Protein AF-A0A959KER2-F1 (afdb_monomer)

Solvent-accessible surface area (backbone atoms only — not comparable to full-atom values): 3899 Å² total; per-residue (Å²): 110,68,51,33,54,48,18,55,52,50,45,54,26,55,78,66,67,38,92,82,34,75,88,67,46,66,67,57,30,47,52,32,32,64,78,48,34,79,88,51,96,82,40,63,54,58,52,50,47,55,52,50,53,51,51,44,53,51,52,55,55,54,62,70,73,75,120

Sequence (67 aa):
NFRFAAAVASFGMLLRNSSFKGDSSFDEVLTLARGAKGSDPHGYRREFIELVELAQSLASSTTAKTN

Secondary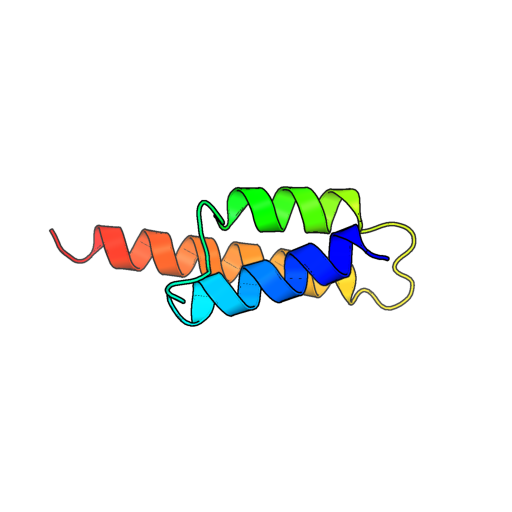 structure (DSSP, 8-state):
-HHHHHHHHHHHHHHTT-TT-TT--HHHHHHHHHHT----TTSHHHHHHHHHHHHHHHHHHHHHTT-

Structure (mmCIF, N/CA/C/O backbone):
data_AF-A0A959KER2-F1
#
_entry.id   AF-A0A959KER2-F1
#
loop_
_atom_site.group_PDB
_atom_site.id
_atom_site.type_symbol
_atom_site.label_atom_id
_atom_site.label_alt_id
_atom_site.label_comp_id
_atom_site.label_asym_id
_atom_site.label_e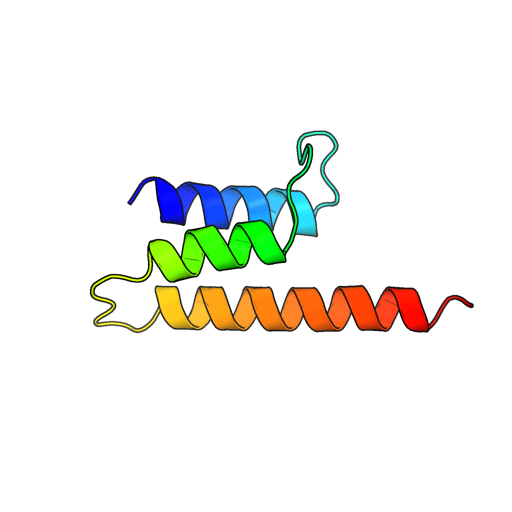ntity_id
_atom_site.label_seq_id
_atom_site.pdbx_PDB_ins_code
_atom_site.Cartn_x
_atom_site.Cartn_y
_atom_site.Cartn_z
_atom_site.occupancy
_atom_site.B_iso_or_equiv
_atom_site.auth_seq_id
_atom_site.auth_comp_id
_atom_site.auth_asym_id
_atom_site.auth_atom_id
_atom_site.pdbx_PDB_model_num
ATOM 1 N N . ASN A 1 1 ? 7.923 4.687 -8.871 1.00 72.19 1 ASN A N 1
ATOM 2 C CA . ASN A 1 1 ? 8.404 4.723 -7.471 1.00 72.19 1 ASN A CA 1
ATOM 3 C C . ASN A 1 1 ? 7.489 5.499 -6.533 1.00 72.19 1 ASN A C 1
ATOM 5 O O . ASN A 1 1 ? 6.929 4.850 -5.663 1.00 72.19 1 ASN A O 1
ATOM 9 N N . PHE A 1 2 ? 7.225 6.796 -6.734 1.00 90.69 2 PHE A N 1
ATOM 10 C CA . PHE A 1 2 ? 6.353 7.576 -5.830 1.00 90.69 2 PHE A CA 1
ATOM 11 C C . PHE A 1 2 ? 4.948 6.995 -5.609 1.00 90.69 2 PHE A C 1
ATOM 13 O O . PHE A 1 2 ? 4.510 6.898 -4.472 1.00 90.69 2 PHE A O 1
ATOM 20 N N . ARG A 1 3 ? 4.281 6.513 -6.667 1.00 93.50 3 ARG A N 1
ATOM 21 C CA . ARG A 1 3 ? 2.944 5.894 -6.563 1.00 93.50 3 ARG A CA 1
ATOM 22 C C . ARG A 1 3 ? 2.900 4.669 -5.641 1.00 93.50 3 ARG A C 1
ATOM 24 O O . ARG A 1 3 ? 1.953 4.501 -4.888 1.00 93.50 3 ARG A O 1
ATOM 31 N N . PHE A 1 4 ? 3.942 3.839 -5.664 1.00 94.81 4 PHE A N 1
ATOM 32 C CA . PHE A 1 4 ? 4.005 2.661 -4.798 1.00 94.81 4 PHE A CA 1
ATOM 33 C C . PHE A 1 4 ? 4.340 3.028 -3.353 1.00 94.81 4 PHE A C 1
ATOM 35 O O . PHE A 1 4 ? 3.735 2.491 -2.438 1.00 94.81 4 PHE A O 1
ATOM 42 N N . ALA A 1 5 ? 5.263 3.971 -3.143 1.00 95.81 5 ALA A N 1
ATOM 43 C CA . ALA A 1 5 ? 5.551 4.479 -1.803 1.00 95.81 5 ALA A CA 1
ATOM 44 C C . ALA A 1 5 ? 4.306 5.125 -1.168 1.00 95.81 5 ALA A C 1
ATOM 46 O O . ALA A 1 5 ? 4.026 4.882 0.002 1.00 95.81 5 ALA A O 1
ATOM 47 N N . ALA A 1 6 ? 3.525 5.870 -1.959 1.00 95.19 6 ALA A N 1
ATOM 48 C CA . ALA A 1 6 ? 2.234 6.405 -1.538 1.00 95.19 6 ALA A CA 1
ATOM 49 C C . ALA A 1 6 ? 1.258 5.283 -1.151 1.00 95.19 6 A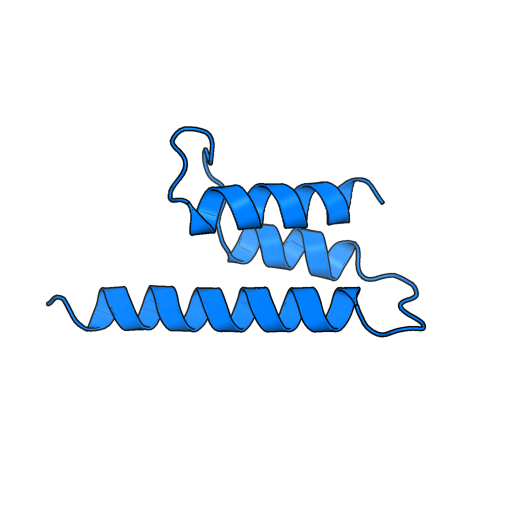LA A C 1
ATOM 51 O O . ALA A 1 6 ? 0.685 5.342 -0.070 1.00 95.19 6 ALA A O 1
ATOM 52 N N . ALA A 1 7 ? 1.145 4.219 -1.957 1.00 96.44 7 ALA A N 1
ATOM 53 C CA . ALA A 1 7 ? 0.312 3.061 -1.620 1.00 96.44 7 ALA A CA 1
ATOM 54 C C . ALA A 1 7 ? 0.712 2.419 -0.276 1.00 96.44 7 ALA A C 1
ATOM 56 O O . ALA A 1 7 ? -0.149 2.155 0.560 1.00 96.44 7 ALA A O 1
ATOM 57 N N . VAL A 1 8 ? 2.013 2.222 -0.031 1.00 96.12 8 VAL A N 1
ATOM 58 C CA . VAL A 1 8 ? 2.528 1.664 1.235 1.00 96.12 8 VAL A CA 1
ATOM 59 C C . VAL A 1 8 ? 2.214 2.580 2.424 1.00 96.12 8 VAL A C 1
ATOM 61 O O . VAL A 1 8 ? 1.770 2.103 3.468 1.00 96.12 8 VAL A O 1
ATOM 64 N N . ALA A 1 9 ? 2.405 3.893 2.274 1.00 95.88 9 ALA A N 1
ATOM 65 C CA . ALA A 1 9 ? 2.107 4.861 3.327 1.00 95.88 9 ALA A CA 1
ATOM 66 C C . ALA A 1 9 ? 0.603 4.911 3.647 1.00 95.88 9 ALA A C 1
ATOM 68 O O . ALA A 1 9 ? 0.223 4.788 4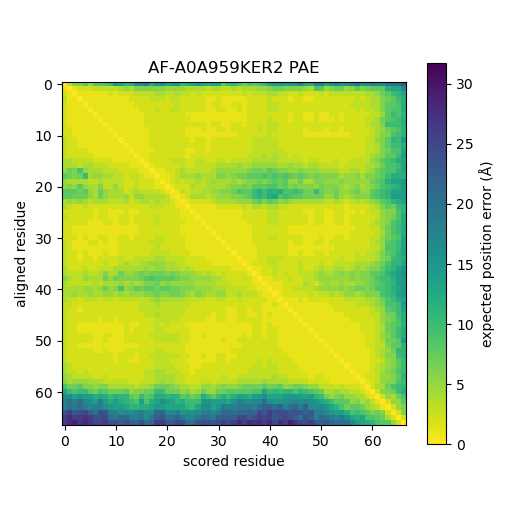.814 1.00 95.88 9 ALA A O 1
ATOM 69 N N . SER A 1 10 ? -0.252 5.015 2.625 1.00 95.38 10 SER A N 1
ATOM 70 C CA . SER A 1 10 ? -1.712 5.004 2.777 1.00 95.38 10 SER A CA 1
ATOM 71 C C . SER A 1 10 ? -2.208 3.710 3.419 1.00 95.38 10 SER A C 1
ATOM 73 O O . SER A 1 10 ? -3.037 3.756 4.327 1.00 95.38 10 SER A O 1
ATOM 75 N N . PHE A 1 11 ? -1.636 2.561 3.050 1.00 97.00 11 PHE A N 1
ATOM 76 C CA . PHE A 1 11 ? -1.939 1.287 3.702 1.00 97.00 11 PHE A CA 1
ATOM 77 C C . PHE A 1 11 ? -1.598 1.299 5.199 1.00 97.00 11 PHE A C 1
ATOM 79 O O . PHE A 1 11 ? -2.421 0.910 6.027 1.00 97.00 11 PHE A O 1
ATOM 86 N N . GLY A 1 12 ? -0.421 1.809 5.575 1.00 95.94 12 GLY A N 1
ATOM 87 C CA . GLY A 1 12 ? -0.038 1.949 6.982 1.00 95.94 12 GLY A CA 1
ATOM 88 C C . GLY A 1 12 ? -0.983 2.863 7.773 1.00 95.94 12 GLY A C 1
ATOM 89 O O . GLY A 1 12 ? -1.308 2.568 8.926 1.00 95.94 12 GLY A O 1
ATOM 90 N N . MET A 1 13 ? -1.466 3.943 7.150 1.00 95.31 13 MET A N 1
ATOM 91 C CA . MET A 1 13 ? -2.458 4.837 7.755 1.00 95.31 13 MET A CA 1
ATOM 92 C C . MET A 1 13 ? -3.811 4.148 7.965 1.00 95.31 13 MET A C 1
ATOM 94 O O . MET A 1 13 ? -4.419 4.335 9.021 1.00 95.31 13 MET A O 1
ATOM 98 N N . LEU A 1 14 ? -4.256 3.325 7.011 1.00 94.50 14 LEU A N 1
ATOM 99 C CA . LEU A 1 14 ? -5.484 2.533 7.119 1.00 94.50 14 LEU A CA 1
ATOM 100 C C . LEU A 1 14 ? -5.417 1.522 8.264 1.00 94.50 14 LEU A C 1
ATOM 102 O O . LEU A 1 14 ? -6.308 1.503 9.110 1.00 94.50 14 LEU A O 1
ATOM 106 N N . LEU A 1 15 ? -4.340 0.733 8.333 1.00 94.12 15 LEU A N 1
ATOM 107 C CA . LEU A 1 15 ? -4.167 -0.295 9.365 1.00 94.12 15 LEU A CA 1
ATOM 108 C C . LEU A 1 15 ? -4.141 0.282 10.783 1.00 94.12 15 LEU A C 1
ATOM 110 O O . LEU A 1 15 ? -4.632 -0.342 11.719 1.00 94.12 15 LEU A O 1
ATOM 114 N N . ARG A 1 16 ? -3.574 1.480 10.952 1.00 92.75 16 ARG A N 1
ATOM 115 C CA . ARG A 1 16 ? -3.539 2.175 12.247 1.00 92.75 16 ARG A CA 1
ATOM 116 C C . ARG A 1 16 ? -4.814 2.951 12.559 1.00 92.75 16 ARG A C 1
ATOM 118 O O . ARG A 1 16 ? -4.863 3.596 13.602 1.00 92.75 16 ARG A O 1
ATOM 125 N N . ASN A 1 17 ? -5.803 2.939 11.664 1.00 88.62 17 ASN A N 1
ATOM 126 C CA . ASN A 1 17 ? -6.966 3.818 11.731 1.00 88.62 17 ASN A CA 1
ATOM 127 C C . ASN A 1 17 ? -6.561 5.285 12.007 1.00 88.62 17 ASN A C 1
ATOM 129 O O . ASN A 1 17 ? -7.116 5.951 12.877 1.00 88.62 17 ASN A O 1
ATOM 133 N N . SER A 1 18 ? -5.527 5.759 11.303 1.00 91.81 18 SER A N 1
ATOM 134 C CA . SER A 1 18 ? -4.893 7.059 11.544 1.00 91.81 18 SER A CA 1
ATOM 135 C C . SER A 1 18 ? -5.869 8.218 11.337 1.00 91.81 18 SER A C 1
ATOM 137 O O . SER A 1 18 ? -6.616 8.230 10.361 1.00 91.81 18 SER A O 1
ATOM 139 N N . SER A 1 19 ? -5.791 9.251 12.179 1.00 87.94 19 SER A N 1
ATOM 140 C CA . SER A 1 19 ? -6.519 10.516 11.984 1.00 87.94 19 SER A CA 1
ATOM 141 C C . SER A 1 19 ? -6.113 11.251 10.703 1.00 87.94 19 SER A C 1
ATOM 143 O O . SER A 1 19 ? -6.871 12.066 10.190 1.00 87.94 19 SER A O 1
ATOM 145 N N . PHE A 1 20 ? -4.927 10.952 10.168 1.00 88.88 20 PHE A N 1
ATOM 146 C CA . PHE A 1 20 ? -4.393 11.553 8.945 1.00 88.88 20 PHE A CA 1
ATOM 147 C C . PHE A 1 20 ? -4.670 10.724 7.689 1.00 88.88 20 PHE A C 1
ATOM 149 O O . PHE A 1 20 ? -4.195 11.078 6.616 1.00 88.88 20 PHE A O 1
ATOM 156 N N . LYS A 1 21 ? -5.423 9.619 7.798 1.00 85.50 21 LYS A N 1
ATOM 157 C CA . LYS A 1 21 ? -5.727 8.768 6.638 1.00 85.50 21 LYS A CA 1
ATOM 158 C C . LYS A 1 21 ? -6.570 9.493 5.577 1.00 85.50 21 LYS A C 1
ATOM 160 O O . LYS A 1 21 ? -6.559 9.070 4.426 1.00 85.50 21 LYS A O 1
ATOM 165 N N . GLY A 1 22 ? -7.260 10.577 5.945 1.00 88.19 22 GLY A N 1
ATOM 166 C CA . GLY A 1 22 ? -8.152 11.306 5.043 1.00 88.19 22 GLY A CA 1
ATOM 167 C C . GLY A 1 22 ? -9.185 10.363 4.427 1.00 88.19 22 GLY A C 1
ATOM 168 O O . GLY A 1 22 ? -9.745 9.524 5.134 1.00 88.19 22 GLY A O 1
ATOM 169 N N . ASP A 1 23 ? -9.344 10.453 3.109 1.00 84.44 23 ASP A N 1
ATOM 170 C CA . ASP A 1 23 ? -10.243 9.603 2.320 1.00 84.44 23 ASP A CA 1
ATOM 171 C C . ASP A 1 23 ? -9.591 8.293 1.844 1.00 84.44 23 ASP A C 1
ATOM 173 O O . ASP A 1 23 ? -10.168 7.577 1.023 1.00 84.44 23 ASP A O 1
ATOM 177 N N . SER A 1 24 ? -8.399 7.954 2.364 1.00 88.44 24 SER A N 1
ATOM 178 C CA . SER A 1 24 ? -7.704 6.721 1.983 1.00 88.44 24 SER A CA 1
ATOM 179 C C . SER A 1 24 ? -8.615 5.515 2.193 1.00 88.44 24 SER A C 1
ATOM 181 O O . SER A 1 24 ? -9.198 5.336 3.266 1.00 88.44 24 SER A O 1
ATOM 183 N N . SER A 1 25 ? -8.675 4.649 1.186 1.00 94.62 25 SER A N 1
ATOM 184 C CA . SER A 1 25 ? -9.412 3.384 1.208 1.00 94.62 25 SER A CA 1
ATOM 185 C C . SER A 1 25 ? -8.535 2.237 0.710 1.00 94.62 25 SER A C 1
ATOM 187 O O . SER A 1 25 ? -7.535 2.455 0.020 1.00 94.62 25 SER A O 1
ATOM 189 N N . PHE A 1 26 ? -8.893 0.995 1.054 1.00 96.06 26 PHE A N 1
ATOM 190 C CA . PHE A 1 26 ? -8.169 -0.171 0.539 1.00 96.06 26 PHE A CA 1
ATOM 191 C C . PHE A 1 26 ? -8.208 -0.224 -1.000 1.00 96.06 26 PHE A C 1
ATOM 193 O O . PHE A 1 26 ? -7.192 -0.538 -1.616 1.00 96.06 26 PHE A O 1
ATOM 200 N N . ASP A 1 27 ? -9.318 0.180 -1.625 1.00 96.44 27 ASP A N 1
ATOM 201 C CA . ASP A 1 27 ? -9.452 0.242 -3.088 1.00 96.44 27 ASP A CA 1
ATOM 202 C C . ASP A 1 27 ? -8.504 1.264 -3.731 1.00 96.44 27 ASP A C 1
ATOM 204 O O . ASP A 1 27 ? -7.892 1.000 -4.773 1.00 96.44 27 ASP A O 1
ATOM 208 N N . GLU A 1 28 ? -8.325 2.423 -3.096 1.00 95.56 28 GLU A N 1
ATOM 209 C CA . GLU A 1 28 ? -7.376 3.436 -3.559 1.00 95.56 28 GLU A CA 1
ATOM 210 C C . GLU A 1 28 ? -5.930 2.934 -3.447 1.00 95.56 28 GLU A C 1
ATOM 212 O O . GLU A 1 28 ? -5.149 3.050 -4.398 1.00 95.56 28 GLU A O 1
ATOM 217 N N . VAL A 1 29 ? -5.582 2.294 -2.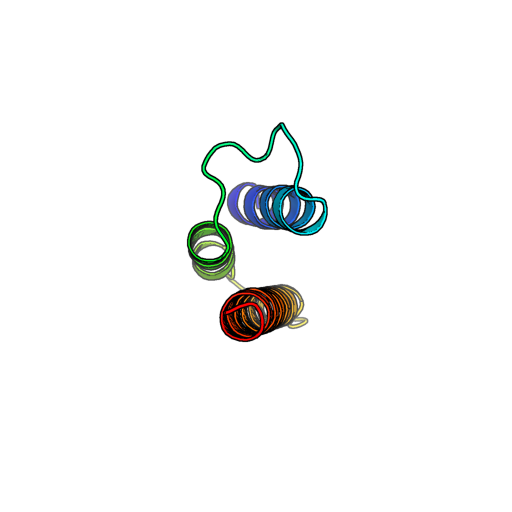324 1.00 96.75 29 VAL A N 1
ATOM 218 C CA . VAL A 1 29 ? -4.269 1.658 -2.135 1.00 96.75 29 VAL A CA 1
ATOM 219 C C . VAL A 1 29 ? -4.012 0.616 -3.224 1.00 96.75 29 VAL A C 1
ATOM 221 O O . VAL A 1 29 ? -2.934 0.618 -3.825 1.00 96.75 29 VAL A O 1
ATOM 224 N N . LEU A 1 30 ? -4.991 -0.245 -3.519 1.00 97.50 30 LEU A N 1
ATOM 225 C CA . LEU A 1 30 ? -4.880 -1.264 -4.566 1.00 97.50 30 LEU A CA 1
ATOM 226 C C . LEU A 1 30 ? -4.701 -0.640 -5.947 1.00 97.50 30 LEU A C 1
ATOM 228 O O . LEU A 1 30 ? -3.854 -1.095 -6.718 1.00 97.50 30 LEU A O 1
ATOM 232 N N . THR A 1 31 ? -5.438 0.426 -6.250 1.00 96.88 31 THR A N 1
ATOM 233 C CA . THR A 1 31 ? -5.319 1.157 -7.517 1.00 96.88 31 THR A CA 1
ATOM 234 C C . THR A 1 31 ? -3.909 1.722 -7.694 1.00 96.88 31 THR A C 1
ATOM 236 O O . THR A 1 31 ? -3.271 1.507 -8.732 1.00 96.88 31 THR A O 1
ATOM 239 N N . LEU A 1 32 ? -3.372 2.378 -6.660 1.00 95.56 32 LEU A N 1
ATOM 240 C CA . LEU A 1 32 ? -2.015 2.926 -6.665 1.00 95.56 32 LEU A CA 1
ATOM 241 C C . LEU A 1 32 ? -0.950 1.827 -6.780 1.00 95.56 32 LEU A C 1
ATOM 243 O O . LEU A 1 32 ? -0.013 1.959 -7.573 1.00 95.56 32 LEU A O 1
ATOM 247 N N . ALA A 1 33 ? -1.094 0.738 -6.023 1.00 96.31 33 ALA A N 1
ATOM 248 C CA . ALA A 1 33 ? -0.145 -0.370 -6.002 1.00 96.31 33 ALA A CA 1
ATOM 249 C C . ALA A 1 33 ? -0.110 -1.119 -7.342 1.00 96.31 33 ALA A C 1
ATOM 251 O O . ALA A 1 33 ? 0.968 -1.304 -7.912 1.00 96.31 33 ALA A O 1
ATOM 252 N N . ARG A 1 34 ? -1.279 -1.473 -7.893 1.00 96.19 34 ARG A N 1
ATOM 253 C CA . ARG A 1 34 ? -1.419 -2.146 -9.197 1.00 96.19 34 ARG A CA 1
ATOM 254 C C . ARG A 1 34 ? -0.895 -1.267 -10.328 1.00 96.19 34 ARG A C 1
ATOM 256 O O . ARG A 1 34 ? -0.083 -1.725 -11.133 1.00 96.19 34 ARG A O 1
ATOM 263 N N . GLY A 1 35 ? -1.258 0.017 -10.333 1.00 95.19 35 GLY A N 1
ATOM 264 C CA . GLY A 1 35 ? -0.753 1.002 -11.294 1.00 95.19 35 GLY A CA 1
ATOM 265 C C . GLY A 1 35 ? 0.753 1.272 -11.183 1.00 95.19 35 GLY A C 1
ATOM 266 O O . GLY A 1 35 ? 1.352 1.833 -12.102 1.00 95.19 35 GLY A O 1
ATOM 267 N N . ALA A 1 36 ? 1.383 0.867 -10.077 1.00 94.62 36 ALA A N 1
ATOM 268 C CA . ALA A 1 36 ? 2.814 0.997 -9.829 1.00 94.62 36 ALA A CA 1
ATOM 269 C C . ALA A 1 36 ? 3.557 -0.350 -9.759 1.00 94.62 36 ALA A C 1
ATOM 271 O O . ALA A 1 36 ? 4.714 -0.369 -9.325 1.00 94.62 36 ALA A O 1
ATOM 272 N N . LYS A 1 37 ? 2.931 -1.460 -10.183 1.00 92.81 37 LYS A N 1
ATOM 273 C CA . LYS A 1 37 ? 3.547 -2.795 -10.153 1.00 92.81 37 LYS A CA 1
ATOM 274 C C . LYS A 1 37 ? 4.792 -2.864 -11.040 1.00 92.81 37 LYS A C 1
ATOM 276 O O . LYS A 1 37 ? 5.829 -3.315 -10.578 1.00 92.81 37 LYS A O 1
ATOM 281 N N . GLY A 1 38 ? 4.717 -2.352 -12.272 1.00 89.19 38 GLY A N 1
ATOM 282 C CA . GLY A 1 38 ? 5.857 -2.307 -13.198 1.00 89.19 38 GLY A CA 1
ATOM 283 C C . GLY A 1 38 ? 6.559 -3.662 -13.381 1.00 89.19 38 GLY A C 1
ATOM 284 O O . GLY A 1 38 ? 5.930 -4.717 -13.260 1.00 89.19 38 GLY A O 1
ATOM 285 N N . SER A 1 39 ? 7.863 -3.615 -13.675 1.00 90.94 39 SER A N 1
ATOM 286 C CA . SER A 1 39 ? 8.732 -4.792 -13.576 1.00 90.94 39 SER A CA 1
ATOM 287 C C . SER A 1 39 ? 8.926 -5.141 -12.102 1.00 90.94 39 SER A C 1
ATOM 289 O O . SER A 1 39 ? 9.318 -4.285 -11.306 1.00 90.94 39 SER A O 1
ATOM 291 N N . ASP A 1 40 ? 8.644 -6.391 -11.751 1.00 93.56 40 ASP A N 1
ATOM 292 C CA .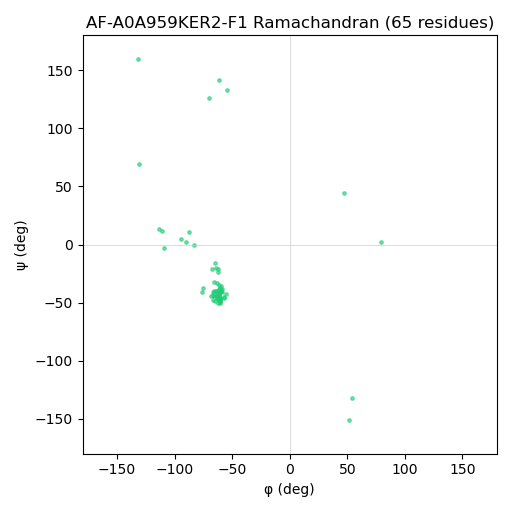 ASP A 1 40 ? 8.702 -6.904 -10.382 1.00 93.56 40 ASP A CA 1
ATOM 293 C C . ASP A 1 40 ? 9.493 -8.224 -10.351 1.00 93.56 40 ASP A C 1
ATOM 295 O O . ASP A 1 40 ? 8.899 -9.288 -10.178 1.00 93.56 40 ASP A O 1
ATOM 299 N N . PRO A 1 41 ? 10.823 -8.193 -10.578 1.00 92.38 41 PRO A N 1
ATOM 300 C CA . PRO A 1 41 ? 11.630 -9.406 -10.759 1.00 92.38 41 PRO A CA 1
ATOM 301 C C . PRO A 1 41 ? 11.646 -10.332 -9.541 1.00 92.38 41 PRO A C 1
ATOM 303 O O . PRO A 1 41 ? 11.896 -11.525 -9.674 1.00 92.38 41 PRO A O 1
ATOM 306 N N . HIS A 1 42 ? 11.389 -9.772 -8.359 1.00 93.81 42 HIS A N 1
ATOM 307 C CA . HIS A 1 42 ? 11.405 -10.487 -7.086 1.00 93.81 42 HIS A CA 1
ATOM 308 C C . HIS A 1 42 ? 10.005 -10.682 -6.489 1.00 93.81 42 HIS A C 1
ATOM 310 O O . HIS A 1 42 ? 9.879 -11.325 -5.457 1.00 93.81 42 HIS A O 1
ATOM 316 N N . GLY A 1 43 ? 8.951 -10.153 -7.122 1.00 95.75 43 GLY A N 1
ATOM 317 C CA . GLY A 1 43 ? 7.565 -10.373 -6.702 1.00 95.7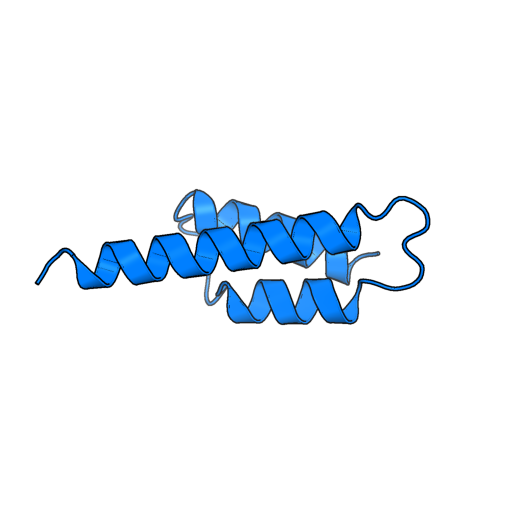5 43 GLY A CA 1
ATOM 318 C C . GLY A 1 43 ? 7.072 -9.531 -5.519 1.00 95.75 43 GLY A C 1
ATOM 319 O O . GLY A 1 43 ? 5.918 -9.684 -5.127 1.00 95.75 43 GLY A O 1
ATOM 320 N N . TYR A 1 44 ? 7.882 -8.631 -4.957 1.00 95.62 44 TYR A N 1
ATOM 321 C CA . TYR A 1 44 ? 7.518 -7.873 -3.753 1.00 95.62 44 TYR A CA 1
ATOM 322 C C . TYR A 1 44 ? 6.307 -6.961 -3.947 1.00 95.62 44 TYR A C 1
ATOM 324 O O . TYR A 1 44 ? 5.531 -6.732 -3.019 1.00 95.62 44 TYR A O 1
ATOM 332 N N . ARG A 1 45 ? 6.128 -6.404 -5.149 1.00 95.69 45 ARG A N 1
ATOM 333 C CA . ARG A 1 45 ? 4.984 -5.521 -5.419 1.00 95.69 45 ARG A CA 1
ATOM 334 C C . ARG A 1 45 ? 3.707 -6.332 -5.565 1.00 95.69 45 ARG A C 1
ATOM 336 O O . ARG A 1 45 ? 2.664 -5.877 -5.105 1.00 95.69 45 ARG A O 1
ATOM 343 N N . ARG A 1 46 ? 3.790 -7.518 -6.174 1.00 97.50 46 ARG A N 1
ATOM 344 C CA . ARG A 1 46 ? 2.694 -8.493 -6.211 1.00 97.50 46 ARG A CA 1
ATOM 345 C C . ARG A 1 46 ? 2.298 -8.928 -4.798 1.00 97.50 46 ARG A C 1
ATOM 347 O O . ARG A 1 46 ? 1.127 -8.823 -4.463 1.00 97.50 46 ARG A O 1
ATOM 354 N N . GLU A 1 47 ? 3.256 -9.329 -3.968 1.00 97.88 47 GLU A N 1
ATOM 355 C CA . GLU A 1 47 ? 2.991 -9.762 -2.587 1.00 97.88 47 GLU A CA 1
ATOM 356 C C . GLU A 1 47 ? 2.364 -8.648 -1.742 1.00 97.88 47 GLU A C 1
ATOM 358 O O . GLU A 1 47 ? 1.438 -8.890 -0.973 1.00 97.88 47 GLU A O 1
ATOM 363 N N . PHE A 1 48 ? 2.807 -7.400 -1.927 1.00 97.94 48 PHE A N 1
ATOM 364 C CA . PHE A 1 48 ? 2.166 -6.258 -1.281 1.00 97.94 48 PHE A CA 1
ATOM 365 C C . PHE A 1 48 ? 0.699 -6.092 -1.709 1.00 97.94 48 PHE A C 1
ATOM 367 O O . PHE A 1 48 ? -0.151 -5.836 -0.864 1.00 97.94 48 PHE A O 1
ATOM 374 N N . ILE A 1 49 ? 0.383 -6.249 -2.998 1.00 98.00 49 ILE A N 1
ATOM 375 C CA . ILE A 1 49 ? -1.002 -6.166 -3.491 1.00 98.00 49 ILE A CA 1
ATOM 376 C C . ILE A 1 49 ? -1.866 -7.262 -2.848 1.00 98.00 49 ILE A C 1
ATOM 378 O O . ILE A 1 49 ? -2.932 -6.952 -2.321 1.00 98.00 49 ILE A O 1
ATOM 382 N N . GLU A 1 50 ? -1.381 -8.505 -2.817 1.00 98.00 50 GLU A N 1
ATOM 383 C CA . GLU A 1 50 ? -2.072 -9.645 -2.190 1.00 98.00 50 GLU A CA 1
ATOM 384 C C . GLU A 1 50 ? -2.326 -9.406 -0.689 1.00 98.00 50 GLU A C 1
ATOM 386 O O . GLU A 1 50 ? -3.411 -9.685 -0.177 1.00 98.00 50 GLU A O 1
ATOM 391 N N . LEU A 1 51 ? -1.356 -8.817 0.020 1.00 98.00 51 LEU A N 1
ATOM 392 C CA . LEU A 1 51 ? -1.500 -8.442 1.428 1.00 98.00 51 LEU A CA 1
ATOM 393 C C . LEU A 1 51 ? -2.620 -7.408 1.640 1.00 98.00 51 LEU A C 1
ATOM 395 O O . LEU A 1 51 ? -3.394 -7.518 2.593 1.00 98.00 51 LEU A O 1
ATOM 399 N N . VAL A 1 52 ? -2.704 -6.396 0.772 1.00 97.75 52 VAL A N 1
ATOM 400 C CA . VAL A 1 52 ? -3.733 -5.349 0.863 1.00 97.75 52 VAL A CA 1
ATOM 401 C C . VAL A 1 52 ? -5.126 -5.935 0.604 1.00 97.75 52 VAL A C 1
ATOM 403 O O . VAL A 1 52 ? -6.060 -5.603 1.332 1.00 97.75 52 VAL A O 1
ATOM 406 N N . GLU A 1 53 ? -5.269 -6.837 -0.370 1.00 97.50 53 GLU A N 1
ATOM 407 C CA . GLU A 1 53 ? -6.530 -7.546 -0.653 1.00 97.50 53 GLU A CA 1
ATOM 408 C C . GLU A 1 53 ? -6.982 -8.393 0.538 1.00 97.50 53 GLU A C 1
ATOM 410 O O . GLU A 1 53 ? -8.148 -8.348 0.944 1.00 97.50 53 GLU A O 1
ATOM 415 N N . LEU A 1 54 ? -6.048 -9.120 1.158 1.00 97.31 54 LEU A N 1
ATOM 416 C CA . LEU A 1 54 ? -6.336 -9.890 2.361 1.00 97.31 54 LEU A CA 1
ATOM 417 C C . LEU A 1 54 ? -6.809 -8.973 3.494 1.00 97.31 54 LEU A C 1
ATOM 419 O O . LEU A 1 54 ? -7.847 -9.237 4.101 1.00 97.31 54 LEU A O 1
ATOM 423 N N . ALA A 1 55 ? -6.101 -7.871 3.748 1.00 96.00 55 ALA A N 1
ATOM 424 C CA . ALA A 1 55 ? -6.487 -6.902 4.770 1.00 96.00 55 ALA A CA 1
ATOM 425 C C . ALA A 1 55 ? -7.882 -6.306 4.512 1.00 96.00 55 ALA A C 1
ATOM 427 O O . ALA A 1 55 ? -8.674 -6.194 5.448 1.00 96.00 55 ALA A O 1
ATOM 428 N N . GLN A 1 56 ? -8.209 -5.986 3.256 1.00 95.62 56 GLN A N 1
ATOM 429 C CA . GLN A 1 56 ? -9.535 -5.507 2.863 1.00 95.62 56 GLN A CA 1
ATOM 430 C C . GLN A 1 56 ? -10.617 -6.546 3.176 1.00 95.62 56 GLN A C 1
ATOM 432 O O . GLN A 1 56 ? -11.605 -6.219 3.831 1.00 9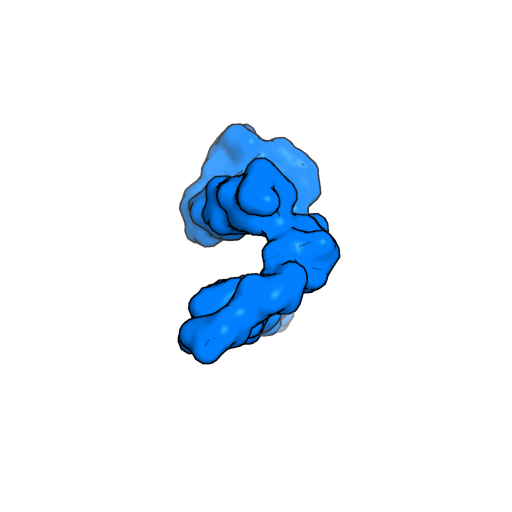5.62 56 GLN A O 1
ATOM 437 N N . SER A 1 57 ? -10.414 -7.806 2.776 1.00 95.50 57 SER A N 1
ATOM 438 C CA . SER A 1 57 ? -11.384 -8.879 3.038 1.00 95.50 57 SER A CA 1
ATOM 439 C C . SER A 1 57 ? -11.623 -9.100 4.537 1.00 95.50 57 SER A C 1
ATOM 441 O O . SER A 1 57 ? -12.767 -9.247 4.975 1.00 95.50 57 SER A O 1
ATOM 443 N N . LEU A 1 58 ? -10.559 -9.041 5.347 1.00 94.25 58 LEU A N 1
ATOM 444 C CA . LEU A 1 58 ? -10.634 -9.172 6.799 1.00 94.25 58 LEU A CA 1
ATOM 445 C C . LEU A 1 58 ? -11.380 -7.990 7.426 1.00 94.25 58 LEU A C 1
ATOM 447 O O . LEU A 1 58 ? -12.250 -8.201 8.276 1.00 94.25 58 LEU A O 1
ATOM 451 N N . ALA A 1 59 ? -11.101 -6.765 6.977 1.00 89.44 59 ALA A N 1
ATOM 452 C CA . ALA A 1 59 ? -11.798 -5.570 7.439 1.00 89.44 59 ALA A CA 1
ATOM 453 C C . ALA A 1 59 ? -13.304 -5.644 7.131 1.00 89.44 59 ALA A C 1
ATOM 455 O O . ALA A 1 59 ? -14.116 -5.463 8.038 1.00 89.44 59 ALA A O 1
ATOM 456 N N . SER A 1 60 ? -13.685 -6.012 5.903 1.00 86.62 60 SER A N 1
ATOM 457 C CA . SER A 1 60 ? -15.090 -6.188 5.508 1.00 86.62 60 SER A CA 1
ATOM 458 C C . SER A 1 60 ? -15.788 -7.310 6.283 1.00 86.62 60 SER A C 1
ATOM 460 O O . SER A 1 60 ? -16.935 -7.153 6.701 1.00 86.62 60 SER A O 1
ATOM 462 N N . SER A 1 61 ? -15.098 -8.431 6.526 1.00 82.25 61 SER A N 1
ATOM 463 C CA . SER A 1 61 ? -15.643 -9.543 7.318 1.00 82.25 61 SER A CA 1
ATOM 464 C C . SER A 1 61 ? -15.871 -9.169 8.787 1.00 82.25 61 SER A C 1
ATOM 466 O O . SER A 1 61 ? -16.822 -9.645 9.405 1.00 82.25 61 SER A O 1
ATOM 468 N N . 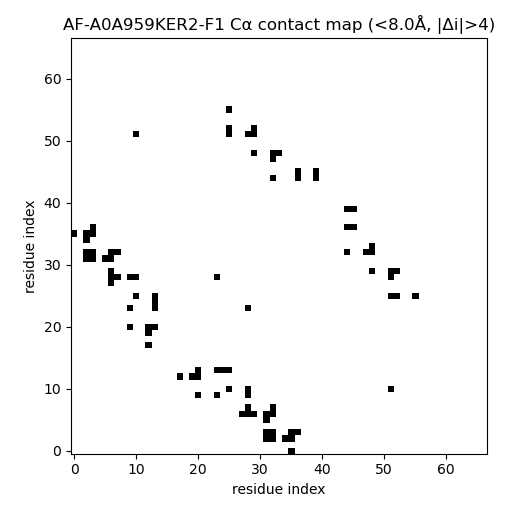THR A 1 62 ? -15.034 -8.282 9.335 1.00 76.38 62 THR A N 1
ATOM 469 C CA . THR A 1 62 ? -15.185 -7.769 10.701 1.00 76.38 62 THR A CA 1
ATOM 470 C C . THR A 1 62 ? -16.427 -6.891 10.797 1.00 76.38 62 THR A C 1
ATOM 472 O O . THR A 1 62 ? -17.227 -7.078 11.707 1.00 76.38 62 THR A O 1
ATOM 475 N N . THR A 1 63 ? -16.655 -6.000 9.827 1.00 63.91 63 THR A N 1
ATOM 476 C CA . THR A 1 63 ? -17.861 -5.158 9.791 1.00 63.91 63 THR A CA 1
ATOM 477 C C . THR A 1 63 ? -19.143 -5.996 9.732 1.00 63.91 63 THR A C 1
ATOM 479 O O . THR A 1 63 ? -20.096 -5.692 10.444 1.00 63.91 63 THR A O 1
ATOM 482 N N . ALA A 1 64 ? -19.149 -7.094 8.967 1.00 58.09 64 ALA A N 1
ATOM 483 C CA . ALA A 1 64 ? -20.305 -7.985 8.836 1.00 58.09 64 ALA A CA 1
ATOM 484 C C . ALA A 1 64 ? -20.660 -8.772 10.115 1.00 58.09 64 ALA A C 1
ATOM 486 O O . ALA A 1 64 ? -21.792 -9.226 10.248 1.00 58.09 64 ALA A O 1
ATOM 487 N N . LYS A 1 65 ? -19.721 -8.944 11.057 1.00 55.41 65 LYS A N 1
ATOM 488 C CA . LYS A 1 65 ? -19.922 -9.720 12.296 1.00 55.41 65 LYS A CA 1
ATOM 489 C C . LYS A 1 65 ? -20.452 -8.902 13.482 1.00 55.41 65 LYS A C 1
ATOM 491 O O . LYS A 1 65 ? -20.593 -9.458 14.567 1.00 55.41 65 LYS A O 1
ATOM 496 N N . THR A 1 66 ? -20.715 -7.608 13.291 1.00 47.19 66 THR A N 1
ATOM 497 C CA . THR A 1 66 ? -21.085 -6.665 14.370 1.00 47.19 66 THR A CA 1
ATOM 498 C C . THR A 1 66 ? -22.539 -6.181 14.316 1.00 47.19 66 THR A C 1
ATOM 500 O O . THR A 1 66 ? -22.888 -5.263 15.056 1.00 47.19 66 THR A O 1
ATOM 503 N N . ASN A 1 67 ? -23.377 -6.806 13.484 1.00 42.72 67 ASN A N 1
ATOM 504 C CA . ASN A 1 67 ? -24.832 -6.613 13.445 1.00 42.72 67 ASN A CA 1
ATOM 505 C C . ASN A 1 67 ? -25.548 -7.873 13.934 1.00 42.72 67 ASN A C 1
ATOM 507 O O . ASN A 1 67 ? -26.668 -7.721 14.466 1.00 42.72 67 ASN A O 1
#

Radius of gyration: 12.59 Å; Cα contacts (8 Å, |Δi|>4): 46; chains: 1; bounding box: 36×22×28 Å

pLDDT: mean 90.36, std 11.74, range [42.72, 98.0]

Mean predicted aligned error: 4.43 Å

Foldseek 3Di:
DVLLVVLVVLLVCVVVVHPPNPPRDLVSSLVSLVVVVPDDPPCPSVVVSVVSVVVNVVVVVVVVVPD